Protein AF-A0A7C6MGQ0-F1 (afdb_monomer_lite)

Structure (mmCIF, N/CA/C/O backbone):
data_AF-A0A7C6MGQ0-F1
#
_entry.id   AF-A0A7C6MGQ0-F1
#
loop_
_atom_site.group_PDB
_atom_site.id
_atom_site.type_symbol
_atom_site.label_atom_id
_atom_site.label_alt_id
_atom_site.label_comp_id
_atom_site.label_asym_id
_atom_site.label_entity_id
_atom_site.label_seq_id
_atom_site.pdbx_PDB_ins_code
_atom_site.Cartn_x
_atom_site.Cartn_y
_atom_site.Cartn_z
_atom_site.occupancy
_atom_site.B_iso_or_equiv
_atom_site.auth_seq_id
_atom_site.auth_comp_id
_atom_site.auth_asym_id
_atom_site.auth_atom_id
_atom_site.pdbx_PDB_model_num
ATOM 1 N N . MET A 1 1 ? 26.001 10.199 23.645 1.00 48.09 1 MET A N 1
ATOM 2 C CA . MET A 1 1 ? 26.582 9.298 24.658 1.00 48.09 1 MET A CA 1
ATOM 3 C C . MET A 1 1 ? 25.803 7.997 24.579 1.00 48.09 1 MET A C 1
ATOM 5 O O . MET A 1 1 ? 24.680 7.934 25.057 1.00 48.09 1 MET A O 1
ATOM 9 N N . THR A 1 2 ? 26.296 7.029 23.815 1.00 39.56 2 THR A N 1
ATOM 10 C CA . THR A 1 2 ? 25.602 5.750 23.615 1.00 39.56 2 THR A CA 1
ATOM 11 C C . THR A 1 2 ? 25.725 4.952 24.914 1.00 39.56 2 THR A C 1
ATOM 13 O O . THR A 1 2 ? 26.849 4.857 25.410 1.00 39.56 2 THR A O 1
ATOM 16 N N . PRO A 1 3 ? 24.633 4.429 25.504 1.00 47.97 3 PRO A N 1
ATOM 17 C CA . PRO A 1 3 ? 24.736 3.635 26.719 1.00 47.97 3 PRO A CA 1
ATOM 18 C C . PRO A 1 3 ? 25.575 2.406 26.388 1.00 47.97 3 PRO A C 1
ATOM 20 O O . PRO A 1 3 ? 25.204 1.594 25.537 1.00 47.97 3 PRO A O 1
ATOM 23 N N . GLN A 1 4 ? 26.767 2.338 26.977 1.00 46.94 4 GLN A N 1
ATOM 24 C CA . GLN A 1 4 ? 27.666 1.225 26.756 1.00 46.94 4 GLN A CA 1
ATOM 25 C C . GLN A 1 4 ? 27.034 0.019 27.446 1.00 46.94 4 GLN A C 1
ATOM 27 O O . GLN A 1 4 ? 26.861 0.019 28.662 1.00 46.94 4 GLN A O 1
ATOM 32 N N . ARG A 1 5 ? 26.609 -0.971 26.658 1.00 55.50 5 ARG A N 1
ATOM 33 C CA . ARG A 1 5 ? 26.109 -2.230 27.204 1.00 55.50 5 ARG A CA 1
ATOM 34 C C . ARG A 1 5 ? 27.295 -2.895 27.896 1.00 55.50 5 ARG A C 1
ATOM 36 O O . ARG A 1 5 ? 28.235 -3.302 27.221 1.00 55.50 5 ARG A O 1
ATOM 43 N N . ASP A 1 6 ? 27.262 -2.896 29.219 1.00 57.31 6 ASP A N 1
ATOM 44 C CA . ASP A 1 6 ? 28.208 -3.592 30.080 1.00 57.31 6 ASP A CA 1
ATOM 45 C C . ASP A 1 6 ? 28.227 -5.082 29.687 1.00 57.31 6 ASP A C 1
ATOM 47 O O . ASP A 1 6 ? 27.192 -5.747 29.711 1.00 57.31 6 ASP A O 1
ATOM 51 N N . GLN A 1 7 ? 29.379 -5.553 29.199 1.00 57.19 7 GLN A N 1
ATOM 52 C CA . GLN A 1 7 ? 29.611 -6.905 28.668 1.00 57.19 7 GLN A CA 1
ATOM 53 C C . GLN A 1 7 ? 30.505 -7.726 29.611 1.00 57.19 7 GLN A C 1
ATOM 55 O O . GLN A 1 7 ? 31.311 -8.536 29.150 1.00 57.19 7 GLN A O 1
ATOM 60 N N . SER A 1 8 ? 30.404 -7.511 30.925 1.00 60.75 8 SER A N 1
ATOM 61 C CA . SER A 1 8 ? 31.086 -8.376 31.888 1.00 60.75 8 SER A CA 1
ATOM 62 C C . SER A 1 8 ? 30.600 -9.837 31.759 1.00 60.75 8 SER A C 1
ATOM 64 O O . SER A 1 8 ? 29.390 -10.080 31.782 1.00 60.75 8 SER A O 1
ATOM 66 N N . PRO A 1 9 ? 31.516 -10.810 31.572 1.00 54.44 9 PRO A N 1
ATOM 67 C CA . PRO A 1 9 ? 31.206 -12.195 31.193 1.00 54.44 9 PRO A CA 1
ATOM 68 C C . PRO A 1 9 ? 30.673 -13.071 32.340 1.00 54.44 9 PRO A C 1
ATOM 70 O O . PRO A 1 9 ? 30.384 -14.246 32.126 1.00 54.44 9 PRO A O 1
ATOM 73 N N . ASP A 1 10 ? 30.546 -12.513 33.539 1.00 57.03 10 ASP A N 1
ATOM 74 C CA . ASP A 1 10 ? 30.204 -13.183 34.793 1.00 57.03 10 ASP A CA 1
ATOM 75 C C . ASP A 1 10 ? 28.910 -12.659 35.439 1.00 57.03 10 ASP A C 1
ATOM 77 O O . ASP A 1 10 ? 28.573 -13.072 36.544 1.00 57.03 10 ASP A O 1
ATOM 81 N N . LYS A 1 11 ? 28.133 -11.810 34.750 1.00 52.12 11 LYS A N 1
ATOM 82 C CA . LYS A 1 11 ? 26.766 -11.481 35.185 1.00 52.12 11 LYS A CA 1
ATOM 83 C C . LYS A 1 11 ? 25.828 -12.657 34.922 1.00 52.12 11 LYS A C 1
ATOM 85 O O . LYS A 1 11 ? 25.104 -12.705 33.928 1.00 52.12 11 LYS A O 1
ATOM 90 N N . THR A 1 12 ? 25.854 -13.623 35.827 1.00 54.53 12 THR A N 1
ATOM 91 C CA . THR A 1 12 ? 24.768 -14.576 36.016 1.00 54.53 12 THR A CA 1
ATOM 92 C C . THR A 1 12 ? 23.573 -13.789 36.538 1.00 54.53 12 THR A C 1
ATOM 94 O O . THR A 1 12 ? 23.606 -13.297 37.661 1.00 54.53 12 THR A O 1
ATOM 97 N N . TRP A 1 13 ? 22.512 -13.676 35.738 1.00 53.94 13 TRP A N 1
ATOM 98 C CA . TRP A 1 13 ? 21.199 -13.091 36.079 1.00 53.94 13 TRP A CA 1
ATOM 99 C C . TRP A 1 13 ? 20.510 -13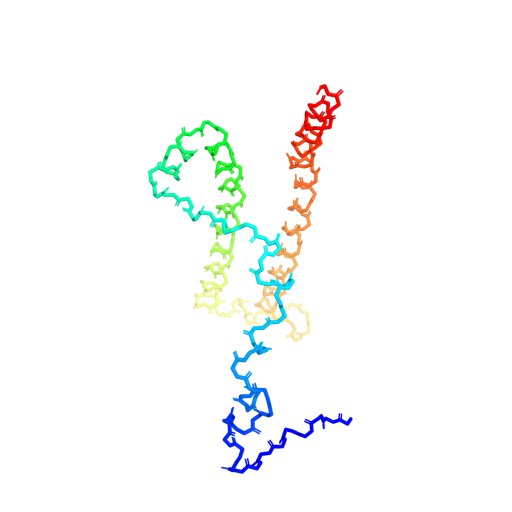.721 37.313 1.00 53.94 13 TRP A C 1
ATOM 101 O O . TRP A 1 13 ? 19.340 -13.476 37.574 1.00 53.94 13 TRP A O 1
ATOM 111 N N . GLU A 1 14 ? 21.229 -14.578 38.032 1.00 56.09 14 GLU A N 1
ATOM 112 C CA . GLU A 1 14 ? 20.862 -15.249 39.272 1.00 56.09 14 GLU A CA 1
ATOM 113 C C . GLU A 1 14 ? 21.185 -14.388 40.507 1.00 56.09 14 GLU A C 1
ATOM 115 O O . GLU A 1 14 ? 20.536 -14.555 41.531 1.00 56.09 14 GLU A O 1
ATOM 120 N N . ASP A 1 15 ? 22.136 -13.446 40.406 1.00 57.19 15 ASP A N 1
ATOM 121 C CA . ASP A 1 15 ? 22.549 -12.549 41.505 1.00 57.19 15 ASP A CA 1
ATOM 122 C C . ASP A 1 15 ? 21.965 -11.133 41.345 1.00 57.19 15 ASP A C 1
ATOM 124 O O . ASP A 1 15 ? 22.582 -10.115 41.663 1.00 57.19 15 ASP A O 1
ATOM 128 N N . GLU A 1 16 ? 20.759 -11.033 40.786 1.00 57.69 16 GLU A N 1
ATOM 129 C CA . GLU A 1 16 ? 19.946 -9.843 41.002 1.00 57.69 16 GLU A CA 1
ATOM 130 C C . GLU A 1 16 ? 19.326 -9.998 42.389 1.00 57.69 16 GLU A C 1
ATOM 132 O O . GLU A 1 16 ? 18.659 -10.986 42.681 1.00 57.69 16 GLU A O 1
ATOM 137 N N . THR A 1 17 ? 19.553 -9.023 43.267 1.00 59.06 17 THR A N 1
ATOM 138 C CA . THR A 1 17 ? 19.068 -8.969 44.661 1.00 59.06 17 THR A CA 1
ATOM 139 C C . THR A 1 17 ? 17.571 -9.271 44.833 1.00 59.06 17 THR A C 1
ATOM 141 O O . THR A 1 17 ? 17.122 -9.526 45.946 1.00 59.06 17 THR A O 1
ATOM 144 N N . GLU A 1 18 ? 16.810 -9.252 43.738 1.00 54.31 18 GLU A N 1
ATOM 145 C CA . GLU A 1 18 ? 15.417 -9.686 43.620 1.00 54.31 18 GLU A CA 1
ATOM 146 C C . GLU A 1 18 ? 15.213 -11.188 43.909 1.00 54.31 18 GLU A C 1
ATOM 148 O O . GLU A 1 18 ? 14.171 -11.563 44.438 1.00 54.31 18 GLU A O 1
ATOM 153 N N . PHE A 1 19 ? 16.202 -12.048 43.634 1.00 56.72 19 PHE A N 1
ATOM 154 C CA . PHE A 1 19 ? 16.118 -13.503 43.842 1.00 56.72 19 PHE A CA 1
ATOM 155 C C . PHE A 1 19 ? 16.431 -13.936 45.286 1.00 56.72 19 PHE A C 1
ATOM 157 O O . PHE A 1 19 ? 16.057 -15.028 45.708 1.00 56.72 19 PHE A O 1
ATOM 164 N N . HIS A 1 20 ? 17.111 -13.077 46.054 1.00 57.72 20 HIS A N 1
ATOM 165 C CA . HIS A 1 20 ? 17.507 -13.316 47.451 1.00 57.72 20 HIS A CA 1
ATOM 166 C C . HIS A 1 20 ? 16.576 -12.670 48.479 1.00 57.72 20 HIS A C 1
ATOM 168 O O . HIS A 1 20 ? 16.896 -12.607 49.667 1.00 57.72 20 HIS A O 1
ATOM 174 N N . LEU A 1 21 ? 15.420 -12.204 48.027 1.00 64.12 21 LEU A N 1
ATOM 175 C CA . LEU A 1 21 ? 14.325 -11.794 48.881 1.00 64.12 21 LEU A CA 1
ATOM 176 C C . LEU A 1 21 ? 13.831 -13.023 49.673 1.00 64.12 21 LEU A C 1
ATOM 178 O O . LEU A 1 21 ? 13.492 -14.033 49.053 1.00 64.12 21 LEU A O 1
ATOM 182 N N . PRO A 1 22 ? 13.839 -13.010 51.026 1.00 63.22 22 PRO A N 1
ATOM 183 C CA . PRO A 1 22 ? 13.132 -14.005 51.824 1.00 63.22 22 PRO A CA 1
ATOM 184 C C . PRO A 1 22 ? 11.763 -14.377 51.226 1.00 63.22 22 PRO A C 1
ATOM 186 O O . PRO A 1 22 ? 11.045 -13.526 50.705 1.00 63.22 22 PRO A O 1
ATOM 189 N N . GLU A 1 23 ? 11.398 -15.661 51.283 1.00 61.47 23 GLU A N 1
ATOM 190 C CA . GLU A 1 23 ? 10.220 -16.201 50.574 1.00 61.47 23 GLU A CA 1
ATOM 191 C C . GLU A 1 23 ? 8.876 -15.540 50.956 1.00 61.47 23 GLU A C 1
ATOM 193 O O . GLU A 1 23 ? 7.853 -15.792 50.322 1.00 61.47 23 GLU A O 1
ATOM 198 N N . ASP A 1 24 ? 8.857 -14.684 51.979 1.00 64.06 24 ASP A N 1
ATOM 199 C CA . ASP A 1 24 ? 7.679 -13.986 52.481 1.00 64.06 24 ASP A CA 1
ATOM 200 C C . ASP A 1 24 ? 7.346 -12.659 51.768 1.00 64.06 24 ASP A C 1
ATOM 202 O O . ASP A 1 24 ? 6.332 -12.048 52.108 1.00 64.06 24 ASP A O 1
ATOM 206 N N . HIS A 1 25 ? 8.129 -12.201 50.780 1.00 60.72 25 HIS A N 1
ATOM 207 C CA . HIS A 1 25 ? 7.889 -10.896 50.132 1.00 60.72 25 HIS A CA 1
ATOM 208 C C . HIS A 1 25 ? 7.959 -10.851 48.599 1.00 60.72 25 HIS A C 1
ATOM 210 O O . HIS A 1 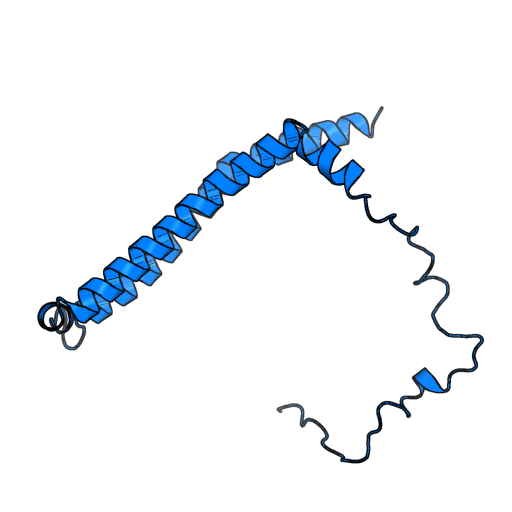25 ? 8.137 -9.774 48.022 1.00 60.72 25 HIS A O 1
ATOM 216 N N . TRP A 1 26 ? 7.714 -11.972 47.916 1.00 55.47 26 TRP A N 1
ATOM 217 C CA . TRP A 1 26 ? 7.522 -11.980 46.460 1.00 55.47 26 TRP A CA 1
ATOM 218 C C . TRP A 1 26 ? 6.080 -12.336 46.043 1.00 55.47 26 TRP A C 1
ATOM 220 O O . TRP A 1 26 ? 5.624 -13.426 46.397 1.00 55.47 26 TRP A O 1
ATOM 230 N N . PRO A 1 27 ? 5.372 -11.537 45.206 1.00 63.53 27 PRO A N 1
ATOM 231 C CA . PRO A 1 27 ? 5.480 -10.100 44.894 1.00 63.53 27 PRO A CA 1
ATOM 232 C C . PRO A 1 27 ? 4.525 -9.264 45.777 1.00 63.53 27 PRO A C 1
ATOM 234 O O . PRO A 1 27 ? 3.733 -9.818 46.536 1.00 63.53 27 PRO A O 1
ATOM 237 N N . LEU A 1 28 ? 4.547 -7.926 45.645 1.00 61.22 28 LEU A N 1
ATOM 238 C CA . LEU A 1 28 ? 3.586 -7.007 46.284 1.00 61.22 28 LEU A CA 1
ATOM 239 C C . LEU A 1 28 ? 2.144 -7.565 46.198 1.00 61.22 28 LEU A C 1
ATOM 241 O O . LEU A 1 28 ? 1.603 -7.648 45.088 1.00 61.22 28 LEU A O 1
ATOM 245 N N . PRO A 1 29 ? 1.492 -7.917 47.326 1.00 58.59 29 PRO A N 1
ATOM 246 C CA . PRO A 1 29 ? 0.185 -8.581 47.314 1.00 58.59 29 PRO A CA 1
ATOM 247 C C . PRO A 1 29 ? -0.920 -7.750 46.638 1.00 58.59 29 PRO A C 1
ATOM 249 O O . PRO A 1 29 ? -1.927 -8.305 46.200 1.00 58.59 29 PRO A O 1
ATOM 252 N N . GLU A 1 30 ? -0.719 -6.438 46.474 1.00 57.38 30 GLU A N 1
ATOM 253 C CA . GLU A 1 30 ? -1.641 -5.545 45.761 1.00 57.38 30 GLU A CA 1
ATOM 254 C C . GLU A 1 30 ? -1.536 -5.596 44.225 1.00 57.38 30 GLU A C 1
ATOM 256 O O . GLU A 1 30 ? -2.473 -5.178 43.552 1.00 57.38 30 GLU A O 1
ATOM 261 N N . LEU A 1 31 ? -0.466 -6.115 43.613 1.00 56.72 31 LEU A N 1
ATOM 262 C CA . LEU A 1 31 ? -0.355 -6.133 42.139 1.00 56.72 31 LEU A CA 1
ATOM 263 C C . LEU A 1 31 ? -0.796 -7.460 41.506 1.00 56.72 31 LEU A C 1
ATOM 265 O O . LEU A 1 31 ? -1.161 -7.486 40.335 1.00 56.72 31 LEU A O 1
ATOM 269 N N . VAL A 1 32 ? -0.810 -8.554 42.273 1.00 56.12 32 VAL A N 1
ATOM 270 C CA . VAL A 1 32 ? -1.120 -9.908 41.768 1.00 56.12 32 VAL A CA 1
ATOM 271 C C . VAL A 1 32 ? -2.594 -10.287 41.964 1.00 56.12 32 VAL A C 1
ATOM 273 O O . VAL A 1 32 ? -3.111 -11.162 41.271 1.00 56.12 32 VAL A O 1
ATOM 276 N N . HIS A 1 33 ? -3.299 -9.625 42.889 1.00 58.31 33 HIS A N 1
ATOM 277 C CA . HIS A 1 33 ? -4.650 -10.028 43.308 1.00 58.31 33 HIS A CA 1
ATOM 278 C C . HIS A 1 33 ? -5.731 -8.956 43.149 1.00 58.31 33 HIS A C 1
ATOM 280 O O . HIS A 1 33 ? -6.899 -9.225 43.434 1.00 58.31 33 HIS A O 1
ATOM 286 N N . THR A 1 34 ? -5.384 -7.763 42.664 1.00 58.88 34 THR A N 1
ATOM 287 C CA . THR A 1 34 ? -6.373 -6.690 42.459 1.00 58.88 34 THR A CA 1
ATOM 288 C C . THR A 1 34 ? -7.245 -6.936 41.228 1.00 58.88 34 THR A C 1
ATOM 290 O O . THR A 1 34 ? -8.371 -6.443 41.147 1.00 58.88 34 THR A O 1
ATOM 293 N N . GLU A 1 35 ? -6.789 -7.778 40.302 1.00 60.41 35 GLU A N 1
ATOM 294 C CA . GLU A 1 35 ? -7.541 -8.136 39.108 1.00 60.41 35 GLU A CA 1
ATOM 295 C C . GLU A 1 35 ? -7.992 -9.596 39.201 1.00 60.41 35 GLU A C 1
ATOM 297 O O . GLU A 1 35 ? -7.187 -10.524 39.281 1.00 60.41 35 GLU A O 1
ATOM 302 N N . LYS A 1 36 ? -9.314 -9.809 39.247 1.00 66.38 36 LYS A N 1
ATOM 303 C CA . LYS A 1 36 ? -9.906 -11.153 39.256 1.00 66.38 36 LYS A CA 1
ATOM 304 C C . LYS A 1 36 ? -9.311 -11.969 38.099 1.00 66.38 36 LYS A C 1
ATOM 306 O O . LYS A 1 36 ? -9.261 -11.431 36.988 1.00 66.38 36 LYS A O 1
ATOM 311 N N . PRO A 1 37 ? -8.934 -13.248 38.298 1.00 60.41 37 PRO A N 1
ATOM 312 C CA . PRO A 1 37 ? -8.493 -14.109 37.208 1.00 60.41 37 PRO A CA 1
ATOM 313 C C . PRO A 1 37 ? -9.544 -14.082 36.100 1.00 60.41 37 PRO A C 1
ATOM 315 O O . PRO A 1 37 ? -10.672 -14.544 36.288 1.00 60.41 37 PRO A O 1
ATOM 318 N N . HIS A 1 38 ? -9.213 -13.472 34.964 1.00 61.41 38 HIS A N 1
ATOM 319 C CA . HIS A 1 38 ? -10.104 -13.475 33.818 1.00 61.41 38 HIS A CA 1
ATOM 320 C C . HIS A 1 38 ? -10.105 -14.905 33.289 1.00 61.41 38 HIS A C 1
ATOM 322 O O . HIS A 1 38 ? -9.099 -15.377 32.761 1.00 61.41 38 HIS A O 1
ATOM 328 N N . ALA A 1 39 ? -11.210 -15.625 33.488 1.00 69.88 39 ALA A N 1
ATOM 329 C CA . ALA A 1 39 ? -11.369 -16.954 32.922 1.00 69.88 39 ALA A CA 1
ATOM 330 C C . ALA A 1 39 ? -11.203 -16.840 31.402 1.00 69.88 39 ALA A C 1
ATOM 332 O O . ALA A 1 39 ? -11.993 -16.161 30.740 1.00 69.88 39 ALA A O 1
ATOM 333 N N . ALA A 1 40 ? -10.154 -17.465 30.860 1.00 66.88 40 ALA A N 1
ATOM 334 C CA . ALA A 1 40 ? -9.965 -17.541 29.421 1.00 66.88 40 ALA A CA 1
ATOM 335 C C . ALA A 1 40 ? -11.251 -18.137 28.817 1.00 66.88 40 ALA A C 1
ATOM 337 O O . ALA A 1 40 ? -11.697 -19.190 29.288 1.00 66.88 40 ALA A O 1
ATOM 338 N N . PRO A 1 41 ? -11.891 -17.474 27.837 1.00 69.25 41 PRO A N 1
ATOM 339 C CA . PRO A 1 41 ? -13.157 -17.957 27.311 1.00 69.25 41 PRO A CA 1
ATOM 340 C C . PRO A 1 41 ? -12.966 -19.367 26.749 1.00 69.25 41 PRO A C 1
ATOM 342 O O . PRO A 1 41 ? -12.022 -19.617 25.997 1.00 69.25 41 PRO A O 1
ATOM 345 N N . SER A 1 42 ? -13.849 -20.301 27.104 1.00 77.81 42 SER A N 1
ATOM 346 C CA . SER A 1 42 ? -13.799 -21.656 26.552 1.00 77.81 42 SER A CA 1
ATOM 347 C C . SER A 1 42 ? -14.011 -21.613 25.033 1.00 77.81 42 SER A C 1
ATOM 349 O O . SER A 1 42 ? -14.755 -20.768 24.528 1.00 77.81 42 SER A O 1
ATOM 351 N N . ASN A 1 43 ? -13.407 -22.539 24.283 1.00 75.25 43 ASN A N 1
ATOM 352 C CA . ASN A 1 43 ? -13.595 -22.613 22.825 1.00 75.25 43 ASN A CA 1
ATOM 353 C C . ASN A 1 43 ? -15.081 -22.661 22.424 1.00 75.25 43 ASN A C 1
ATOM 355 O O . ASN A 1 43 ? -15.475 -22.079 21.416 1.00 75.25 43 ASN A O 1
ATOM 359 N N . GLU A 1 44 ? -15.923 -23.295 23.238 1.00 75.94 44 GLU A N 1
ATOM 360 C CA . GLU A 1 44 ? -17.371 -23.378 23.030 1.00 75.94 44 GLU A CA 1
ATOM 361 C C . GLU A 1 44 ? -18.049 -22.005 23.125 1.00 75.94 44 GLU A C 1
ATOM 363 O O . GLU A 1 44 ? -18.860 -21.653 22.265 1.00 75.94 44 GLU A O 1
ATOM 368 N N . SER A 1 45 ? -17.658 -21.191 24.111 1.00 73.50 45 SER A N 1
ATOM 369 C CA . SER A 1 45 ? -18.130 -19.809 24.245 1.00 73.50 45 SER A CA 1
ATOM 370 C C . SER A 1 45 ? -17.657 -18.922 23.084 1.00 73.50 45 SER A C 1
ATOM 372 O O . SER A 1 45 ? -18.445 -18.140 22.551 1.00 73.50 45 SER A O 1
ATOM 374 N N . PHE A 1 46 ? -16.429 -19.120 22.589 1.00 71.88 46 PHE A N 1
ATOM 375 C CA . PHE A 1 46 ? -15.924 -18.454 21.382 1.00 71.88 46 PHE A CA 1
ATOM 376 C C . PHE A 1 46 ? -16.730 -18.822 20.131 1.00 71.88 46 PHE A C 1
ATOM 378 O O . PHE A 1 46 ? -17.097 -17.946 19.345 1.00 71.88 46 PHE A O 1
ATOM 385 N N . VAL A 1 47 ? -17.040 -20.107 19.941 1.00 75.62 47 VAL A N 1
ATOM 386 C CA . VAL A 1 47 ? -17.838 -20.579 18.801 1.00 75.62 47 VAL A CA 1
ATOM 387 C C . VAL A 1 47 ? -19.265 -20.037 18.878 1.00 75.62 47 VAL A C 1
ATOM 389 O O . VAL A 1 47 ? -19.791 -19.599 17.852 1.00 75.62 47 VAL A O 1
ATOM 392 N N . ALA A 1 48 ? -19.875 -20.007 20.065 1.00 74.75 48 ALA A N 1
ATOM 393 C CA . ALA A 1 48 ? -21.205 -19.439 20.272 1.00 74.75 48 ALA A CA 1
ATOM 394 C C . ALA A 1 48 ? -21.250 -17.949 19.892 1.00 74.75 48 ALA A C 1
ATOM 396 O O . ALA A 1 48 ? -22.101 -17.550 19.099 1.00 74.75 48 ALA A O 1
ATOM 397 N N . VAL A 1 49 ? -20.279 -17.156 20.356 1.00 70.00 49 VAL A N 1
ATOM 398 C CA . VAL A 1 49 ? -20.169 -15.724 20.026 1.00 70.00 49 VAL A CA 1
ATOM 399 C C . VAL A 1 49 ? -19.844 -15.503 18.544 1.00 70.00 49 VAL A C 1
ATOM 401 O O . VAL A 1 49 ? -20.372 -14.580 17.928 1.00 70.00 49 VAL A O 1
ATOM 404 N N . SER A 1 50 ? -19.040 -16.374 17.924 1.00 65.38 50 SER A N 1
ATOM 405 C CA . SER A 1 50 ? -18.682 -16.259 16.502 1.00 65.38 50 SER A CA 1
ATOM 406 C C . SER A 1 50 ? -19.863 -16.442 15.540 1.00 65.38 50 SER A C 1
ATOM 408 O O . SER A 1 50 ? -19.815 -15.960 14.405 1.00 65.38 50 SER A O 1
ATOM 410 N N . LYS A 1 51 ? -20.917 -17.141 15.988 1.00 71.12 51 LYS A N 1
ATOM 411 C CA . LYS A 1 51 ? -22.153 -17.381 15.230 1.00 71.12 51 LYS A CA 1
ATOM 412 C C . LYS A 1 51 ? -23.161 -16.239 15.360 1.00 71.12 51 LYS A C 1
ATOM 414 O O . LYS A 1 51 ? -24.091 -16.178 14.560 1.00 71.12 51 LYS A O 1
ATOM 419 N N . THR A 1 52 ? -22.980 -15.338 16.323 1.00 79.75 52 THR A N 1
ATOM 420 C CA . THR A 1 52 ? -23.854 -14.181 16.523 1.00 79.75 52 THR A CA 1
ATOM 421 C C . THR A 1 52 ? -23.742 -13.212 15.343 1.00 79.75 52 THR A C 1
ATOM 423 O O . THR A 1 52 ? -22.649 -12.953 14.828 1.00 79.75 52 THR A O 1
ATOM 426 N N . GLU A 1 53 ? -24.872 -12.638 14.918 1.00 71.00 53 GLU A N 1
ATOM 427 C CA . GLU A 1 53 ? -24.927 -11.690 13.794 1.00 71.00 53 GLU A CA 1
ATOM 428 C C . GLU A 1 53 ? -24.008 -10.476 13.996 1.00 71.00 53 GLU A C 1
ATOM 430 O O . GLU A 1 53 ? -23.408 -9.979 13.043 1.00 71.00 53 GLU A O 1
ATOM 435 N N . GLU A 1 54 ? -23.822 -10.048 15.244 1.00 69.19 54 GLU A N 1
ATOM 436 C CA . GLU A 1 54 ? -22.929 -8.954 15.627 1.00 69.19 54 GLU A CA 1
ATOM 437 C C . GLU A 1 54 ? -21.457 -9.249 15.280 1.00 69.19 54 GLU A C 1
ATOM 439 O O . GLU A 1 54 ? -20.774 -8.417 14.675 1.00 69.19 54 GLU A O 1
ATOM 444 N N . TYR A 1 55 ? -20.985 -10.473 15.546 1.00 68.44 55 TYR A N 1
ATOM 445 C CA . TYR A 1 55 ? -19.619 -10.894 15.222 1.00 68.44 55 TYR A CA 1
ATOM 446 C C 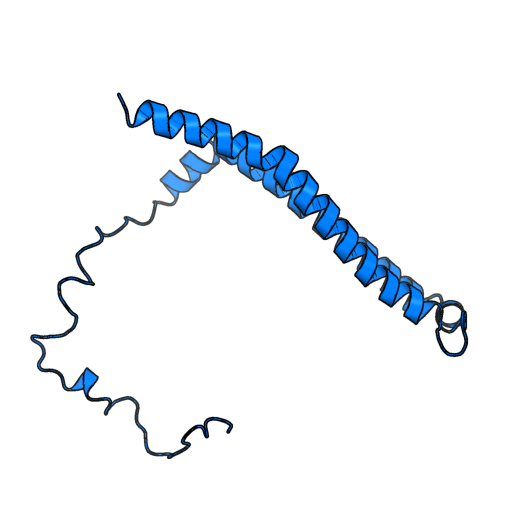. TYR A 1 55 ? -19.414 -11.059 13.711 1.00 68.44 55 TYR A C 1
ATOM 448 O O . TYR A 1 55 ? -18.378 -10.682 13.156 1.00 68.44 55 TYR A O 1
ATOM 456 N N . GLN A 1 56 ? -20.427 -11.567 13.008 1.00 73.38 56 GLN A N 1
ATOM 457 C CA . GLN A 1 56 ? -20.418 -11.674 11.548 1.00 73.38 56 GLN A CA 1
ATOM 458 C C . GLN A 1 56 ? -20.366 -10.295 10.877 1.00 73.38 56 GLN A C 1
ATOM 460 O O . GLN A 1 56 ? -19.639 -10.116 9.893 1.00 73.38 56 GLN A O 1
ATOM 465 N N . ASN A 1 57 ? -21.074 -9.305 11.424 1.00 73.19 57 ASN A N 1
ATOM 466 C CA . ASN A 1 57 ? -21.080 -7.936 10.915 1.00 73.19 57 ASN A CA 1
ATOM 467 C C . ASN A 1 57 ? -19.723 -7.246 11.136 1.00 73.19 57 ASN A C 1
ATOM 469 O O . ASN A 1 57 ? -19.180 -6.616 10.221 1.00 73.19 57 ASN A O 1
ATOM 473 N N . LEU A 1 58 ? -19.101 -7.472 12.298 1.00 71.69 58 LEU A N 1
ATOM 474 C CA . LEU A 1 58 ? -17.744 -7.007 12.587 1.00 71.69 58 LEU A CA 1
ATOM 475 C C . LEU A 1 58 ? -16.716 -7.638 11.634 1.00 71.69 58 LEU A C 1
ATOM 477 O O . LEU A 1 58 ? -15.931 -6.940 10.989 1.00 71.69 58 LEU A O 1
ATOM 481 N N . ARG A 1 59 ? -16.777 -8.962 11.453 1.00 74.69 59 ARG A N 1
ATOM 482 C CA . ARG A 1 59 ? -15.874 -9.709 10.564 1.00 74.69 59 ARG A CA 1
ATOM 483 C C . ARG A 1 59 ? -16.081 -9.372 9.087 1.00 74.69 59 ARG A C 1
ATOM 485 O O . ARG A 1 59 ? -15.138 -9.431 8.299 1.00 74.69 59 ARG A O 1
ATOM 492 N N . SER A 1 60 ? -17.305 -9.049 8.678 1.00 73.62 60 SER A N 1
ATOM 493 C CA . SER A 1 60 ? -17.637 -8.563 7.331 1.00 73.62 60 SER A CA 1
ATOM 494 C C . SER A 1 60 ? -17.045 -7.177 7.084 1.00 73.62 60 SER A C 1
ATOM 496 O O . SER A 1 60 ? -16.385 -6.970 6.068 1.00 73.62 60 SER A O 1
ATOM 498 N N . THR A 1 61 ? -17.201 -6.260 8.039 1.00 73.94 61 THR A N 1
ATOM 499 C CA . THR A 1 61 ? -16.649 -4.898 7.968 1.00 73.94 61 THR A CA 1
ATOM 500 C C . THR A 1 61 ? -15.125 -4.925 7.894 1.00 73.94 61 THR A C 1
ATOM 502 O O . THR A 1 61 ? -14.540 -4.301 7.011 1.00 73.94 61 THR A O 1
ATOM 505 N N . PHE A 1 62 ? -14.485 -5.741 8.736 1.00 75.12 62 PHE A N 1
ATOM 506 C CA . PHE A 1 62 ? -13.040 -5.945 8.699 1.00 75.12 62 PHE A CA 1
ATOM 507 C C . PHE A 1 62 ? -12.565 -6.552 7.370 1.00 75.12 62 PHE A C 1
ATOM 509 O O . PHE A 1 62 ? -11.614 -6.059 6.773 1.00 75.12 62 PHE A O 1
ATOM 516 N N . ARG A 1 63 ? -13.233 -7.592 6.846 1.00 78.75 63 ARG A N 1
ATOM 517 C CA . ARG A 1 63 ? -12.830 -8.226 5.573 1.00 78.75 63 ARG A CA 1
ATOM 518 C C . ARG A 1 63 ? -13.042 -7.330 4.360 1.00 78.75 63 ARG A C 1
ATOM 520 O O . ARG A 1 63 ? -12.187 -7.315 3.482 1.00 78.75 63 ARG A O 1
ATOM 527 N N . LYS A 1 64 ? -14.135 -6.564 4.315 1.00 75.31 64 LYS A N 1
ATOM 528 C CA . LYS A 1 64 ? -14.369 -5.552 3.270 1.00 75.31 64 LYS A CA 1
ATOM 529 C C . LYS A 1 64 ? -13.285 -4.473 3.255 1.00 75.31 64 LYS A C 1
ATOM 531 O O . LYS A 1 64 ? -13.132 -3.805 2.242 1.00 75.31 64 LYS A O 1
ATOM 536 N N . PHE A 1 65 ? -12.534 -4.333 4.344 1.00 72.62 65 PHE A N 1
ATOM 537 C CA . PHE A 1 65 ? -11.397 -3.433 4.448 1.00 72.62 65 PHE A CA 1
ATOM 538 C C . PHE A 1 65 ? -10.056 -4.118 4.136 1.00 72.62 65 PHE A C 1
ATOM 540 O O . PHE A 1 65 ? -9.315 -3.666 3.265 1.00 72.62 65 PHE A O 1
ATOM 547 N N . ALA A 1 66 ? -9.755 -5.233 4.803 1.00 78.75 66 ALA A N 1
ATOM 548 C CA . ALA A 1 66 ? -8.478 -5.926 4.667 1.00 78.75 66 ALA A CA 1
ATOM 549 C C . ALA A 1 66 ? -8.287 -6.544 3.273 1.00 78.75 66 ALA A C 1
ATOM 551 O O . ALA A 1 66 ? -7.202 -6.458 2.704 1.00 78.75 66 ALA A O 1
ATOM 552 N N . PHE A 1 67 ? -9.343 -7.126 2.693 1.00 82.44 67 PHE A N 1
ATOM 553 C CA . PHE A 1 67 ? -9.234 -7.852 1.429 1.00 82.44 67 PHE A CA 1
ATOM 554 C C . PHE A 1 67 ? -8.855 -6.945 0.243 1.00 82.44 67 PHE A C 1
ATOM 556 O O . PHE A 1 67 ? -7.891 -7.275 -0.448 1.00 82.44 67 PHE A O 1
ATOM 563 N N . PRO A 1 68 ? -9.501 -5.780 0.016 1.00 81.75 68 PRO A N 1
ATOM 564 C CA . PRO A 1 68 ? -9.066 -4.858 -1.035 1.00 81.75 68 PRO A CA 1
ATOM 565 C C . PRO A 1 68 ? -7.631 -4.361 -0.859 1.00 81.75 68 PRO A C 1
ATOM 567 O O . PRO A 1 68 ? -6.919 -4.242 -1.850 1.00 81.75 68 PRO A O 1
ATOM 570 N N . MET A 1 69 ? -7.180 -4.112 0.376 1.00 81.06 69 MET A N 1
ATOM 571 C CA . MET A 1 69 ? -5.797 -3.693 0.634 1.00 81.06 69 MET A CA 1
ATOM 572 C C . MET A 1 69 ? -4.790 -4.780 0.271 1.00 81.06 69 MET A C 1
ATOM 574 O O . MET A 1 69 ? -3.787 -4.491 -0.378 1.00 81.06 69 MET A O 1
ATOM 578 N N . THR A 1 70 ? -5.065 -6.033 0.638 1.00 85.75 70 THR A N 1
ATOM 579 C CA . THR A 1 70 ? -4.214 -7.159 0.246 1.00 85.75 70 THR A CA 1
ATOM 580 C C . THR A 1 70 ? -4.167 -7.305 -1.272 1.00 85.75 70 THR A C 1
ATOM 582 O O . THR A 1 70 ? -3.082 -7.427 -1.836 1.00 85.75 70 THR A O 1
ATOM 585 N N . VAL A 1 71 ? -5.318 -7.233 -1.950 1.00 88.69 71 VAL A N 1
ATOM 586 C CA . VAL A 1 71 ? -5.385 -7.310 -3.419 1.00 88.69 71 VAL A CA 1
ATOM 587 C C . VAL A 1 71 ? -4.624 -6.151 -4.064 1.00 88.69 71 VAL A C 1
ATOM 589 O O . VAL A 1 71 ? -3.840 -6.384 -4.976 1.00 88.69 71 VAL A O 1
ATOM 592 N N . ALA A 1 72 ? -4.790 -4.921 -3.580 1.00 85.25 72 ALA A N 1
ATOM 593 C CA . ALA A 1 72 ? -4.072 -3.758 -4.094 1.00 85.25 72 ALA A CA 1
ATOM 594 C C . ALA A 1 72 ? -2.552 -3.896 -3.915 1.00 85.25 72 ALA A C 1
ATOM 596 O O . ALA A 1 72 ? -1.797 -3.631 -4.852 1.00 85.25 72 ALA A O 1
ATOM 597 N N . GLY A 1 73 ? -2.103 -4.366 -2.747 1.00 86.31 73 GLY A N 1
ATOM 598 C CA . GLY A 1 73 ? -0.693 -4.654 -2.483 1.00 86.31 73 GLY A CA 1
ATOM 599 C C . GLY A 1 73 ? -0.133 -5.710 -3.436 1.00 86.31 73 GLY A C 1
ATOM 600 O O . GLY A 1 73 ? 0.913 -5.494 -4.044 1.00 86.31 73 GLY A O 1
ATOM 601 N N . LEU A 1 74 ? -0.866 -6.810 -3.636 1.00 93.00 74 LEU A N 1
ATOM 602 C CA . LEU A 1 74 ? -0.490 -7.875 -4.568 1.00 93.00 74 LEU A CA 1
ATOM 603 C C . LEU A 1 74 ? -0.421 -7.373 -6.013 1.00 93.00 74 LEU A C 1
ATOM 605 O O . LEU A 1 74 ? 0.575 -7.608 -6.688 1.00 93.00 74 LEU A O 1
ATOM 609 N N . VAL A 1 75 ? -1.445 -6.658 -6.486 1.00 92.50 75 VAL A N 1
ATOM 610 C CA . VAL A 1 75 ? -1.480 -6.102 -7.848 1.00 92.50 75 VAL A CA 1
ATOM 611 C C . VAL A 1 75 ? -0.312 -5.148 -8.066 1.00 92.50 75 VAL A C 1
ATOM 613 O O . VAL A 1 75 ? 0.366 -5.244 -9.086 1.00 92.50 75 VAL A O 1
ATOM 616 N N . SER A 1 76 ? -0.036 -4.268 -7.103 1.00 90.00 76 SER A N 1
ATOM 617 C CA . SER A 1 76 ? 1.095 -3.340 -7.156 1.00 90.00 76 SER A CA 1
ATOM 618 C C . SER A 1 76 ? 2.434 -4.081 -7.235 1.00 90.00 76 SER A C 1
ATOM 620 O O . SER A 1 76 ? 3.251 -3.797 -8.112 1.00 90.00 76 SER A O 1
ATOM 622 N N . TYR A 1 77 ? 2.630 -5.081 -6.373 1.00 91.69 77 TYR A N 1
ATOM 623 C CA . TYR A 1 77 ? 3.828 -5.915 -6.357 1.00 91.69 77 TYR A CA 1
ATOM 624 C C . TYR A 1 77 ? 4.037 -6.637 -7.692 1.00 91.69 77 TYR A C 1
ATOM 626 O O . TYR A 1 77 ? 5.085 -6.481 -8.318 1.00 91.69 77 TYR A O 1
ATOM 634 N N . PHE A 1 78 ? 3.030 -7.373 -8.170 1.00 95.56 78 PHE A N 1
ATOM 635 C CA . PHE A 1 78 ? 3.131 -8.105 -9.431 1.00 95.56 78 PHE A CA 1
ATOM 636 C C . PHE A 1 78 ? 3.320 -7.174 -10.621 1.00 95.56 78 PHE A C 1
ATOM 638 O O . PHE A 1 78 ? 4.129 -7.480 -11.487 1.00 95.56 78 PHE A O 1
ATOM 645 N N . THR A 1 79 ? 2.642 -6.025 -10.653 1.00 93.69 79 THR A N 1
ATOM 646 C CA . THR A 1 79 ? 2.848 -5.018 -11.702 1.00 93.69 79 THR A CA 1
ATOM 647 C C . THR A 1 79 ? 4.317 -4.611 -11.764 1.00 93.69 79 THR A C 1
ATOM 649 O O . THR A 1 79 ? 4.938 -4.716 -12.818 1.00 93.69 79 THR A O 1
ATOM 652 N N . PHE A 1 80 ? 4.911 -4.223 -10.635 1.00 92.75 80 PHE A N 1
ATOM 653 C CA . PHE A 1 80 ? 6.311 -3.804 -10.599 1.00 92.75 80 PHE A CA 1
ATOM 654 C C . PHE A 1 80 ? 7.280 -4.927 -10.982 1.00 92.75 80 PHE A C 1
ATOM 656 O O . PHE A 1 80 ? 8.194 -4.704 -11.777 1.00 92.75 80 PHE A O 1
ATOM 663 N N . VAL A 1 81 ? 7.072 -6.137 -10.456 1.00 94.62 81 VAL A N 1
ATOM 664 C CA . VAL A 1 81 ? 7.912 -7.305 -10.763 1.00 94.62 81 VAL A CA 1
ATOM 665 C C . VAL A 1 81 ? 7.833 -7.661 -12.246 1.00 94.62 81 VAL A C 1
ATOM 667 O O . VAL A 1 81 ? 8.866 -7.841 -12.885 1.00 94.62 81 VAL A O 1
ATOM 670 N N . LEU A 1 82 ? 6.629 -7.714 -12.819 1.00 95.81 82 LEU A N 1
ATOM 671 C CA . LEU A 1 82 ? 6.439 -8.030 -14.234 1.00 95.81 82 LEU A CA 1
ATOM 672 C C . LEU A 1 82 ? 7.081 -6.968 -15.130 1.00 95.81 82 LEU A C 1
ATOM 674 O O . LEU A 1 82 ? 7.808 -7.324 -16.053 1.00 95.81 82 LEU A O 1
ATOM 678 N N . LEU A 1 83 ? 6.892 -5.678 -14.839 1.00 93.50 83 LEU A N 1
ATOM 679 C CA . LEU A 1 83 ? 7.573 -4.620 -15.590 1.00 93.50 83 LEU A CA 1
ATOM 680 C C . LEU A 1 83 ? 9.098 -4.731 -15.469 1.00 93.50 83 LEU A C 1
ATOM 682 O O . LEU A 1 83 ? 9.798 -4.579 -16.465 1.00 93.50 83 LEU A O 1
ATOM 686 N N . SER A 1 84 ? 9.612 -5.039 -14.278 1.00 90.62 84 SER A N 1
ATOM 687 C CA . SER A 1 84 ? 11.057 -5.132 -14.038 1.00 90.62 84 SER A CA 1
ATOM 688 C C . SER A 1 84 ? 11.721 -6.282 -14.791 1.00 90.62 84 SER A C 1
ATOM 690 O O . SER A 1 84 ? 12.891 -6.171 -15.134 1.00 90.62 84 SER A O 1
ATOM 692 N N . ILE A 1 85 ? 11.000 -7.378 -15.046 1.00 94.56 85 ILE A N 1
ATOM 693 C CA . ILE A 1 85 ? 11.556 -8.566 -15.711 1.00 94.56 85 ILE A CA 1
ATOM 694 C C . ILE A 1 85 ? 11.319 -8.522 -17.224 1.00 94.56 85 ILE A C 1
ATOM 696 O O . ILE A 1 85 ? 12.215 -8.860 -17.993 1.00 94.56 85 ILE A O 1
ATOM 700 N N . TYR A 1 86 ? 10.126 -8.115 -17.666 1.00 93.69 86 TYR A N 1
ATOM 701 C CA . TYR A 1 86 ? 9.744 -8.173 -19.081 1.00 93.69 86 TYR A CA 1
ATOM 702 C C . TYR A 1 86 ? 9.995 -6.869 -19.843 1.00 93.69 86 TYR A C 1
ATOM 704 O O . TYR A 1 86 ? 10.120 -6.897 -21.063 1.00 93.69 86 TYR A O 1
ATOM 712 N N . ALA A 1 87 ? 10.063 -5.730 -19.151 1.00 92.44 87 ALA A N 1
ATOM 713 C CA . ALA A 1 87 ? 10.164 -4.405 -19.759 1.00 92.44 87 ALA A CA 1
ATOM 714 C C . ALA A 1 87 ? 11.396 -3.644 -19.239 1.00 92.44 87 ALA A C 1
ATOM 716 O O . ALA A 1 87 ? 11.312 -2.473 -18.868 1.00 92.44 87 ALA A O 1
ATOM 717 N N . VAL A 1 88 ? 12.551 -4.317 -19.212 1.00 89.75 88 VAL A N 1
ATOM 718 C CA . VAL A 1 88 ? 13.815 -3.772 -18.683 1.00 89.75 88 VAL A CA 1
ATOM 719 C C . VAL A 1 88 ? 14.210 -2.476 -19.398 1.00 89.75 88 VAL A C 1
ATOM 721 O O . VAL A 1 88 ? 14.484 -1.475 -18.737 1.00 89.75 88 VAL A O 1
ATOM 724 N N . ASP A 1 89 ? 14.159 -2.455 -20.733 1.00 88.12 89 ASP A N 1
ATOM 725 C CA . ASP A 1 89 ? 14.512 -1.267 -21.524 1.00 88.12 89 ASP A CA 1
ATOM 726 C C . ASP A 1 89 ? 13.571 -0.087 -21.230 1.00 88.12 89 ASP A C 1
ATOM 728 O O . ASP A 1 89 ? 14.003 1.055 -21.054 1.00 88.12 89 ASP A O 1
ATOM 732 N N . PHE A 1 90 ? 12.273 -0.370 -21.075 1.00 88.88 90 PHE A N 1
ATOM 733 C CA . PHE A 1 90 ? 11.280 0.628 -20.680 1.00 88.88 90 PHE A CA 1
ATOM 734 C C . PHE A 1 90 ? 11.560 1.181 -19.278 1.00 88.88 90 PHE A C 1
ATOM 736 O O . PHE A 1 90 ? 11.546 2.394 -19.089 1.00 88.88 90 PHE A O 1
ATOM 743 N N . MET A 1 91 ? 11.885 0.319 -18.310 1.00 89.56 91 MET A N 1
ATOM 744 C CA . MET A 1 91 ? 12.247 0.722 -16.947 1.00 89.56 91 MET A CA 1
ATOM 745 C C . MET A 1 91 ? 13.555 1.534 -16.896 1.00 89.56 91 MET A C 1
ATOM 747 O O . MET A 1 91 ? 13.714 2.352 -15.984 1.00 89.56 91 MET A O 1
ATOM 751 N N . ALA A 1 92 ? 14.465 1.346 -17.862 1.00 89.50 92 ALA A N 1
ATOM 752 C CA . ALA A 1 92 ? 15.754 2.037 -17.955 1.00 89.50 92 ALA A CA 1
ATOM 753 C C . ALA A 1 92 ? 15.667 3.443 -18.589 1.00 89.50 92 ALA A C 1
ATOM 755 O O . ALA A 1 92 ? 16.294 4.364 -18.075 1.00 89.50 92 ALA A O 1
ATOM 756 N N . THR A 1 93 ? 14.839 3.649 -19.621 1.00 91.50 93 THR A N 1
ATOM 757 C CA . THR A 1 93 ? 13.821 4.721 -19.601 1.00 91.50 93 THR A CA 1
ATOM 758 C C . THR A 1 93 ? 14.136 6.084 -18.951 1.00 91.50 93 THR A C 1
ATOM 760 O O . THR A 1 93 ? 13.402 6.386 -18.015 1.00 91.50 93 THR A O 1
ATOM 763 N N . PRO A 1 94 ? 15.130 6.927 -19.302 1.00 90.94 94 PRO A N 1
ATOM 764 C CA . PRO A 1 94 ? 15.288 8.218 -18.615 1.00 90.94 94 PRO A CA 1
ATOM 765 C C . PRO A 1 94 ? 14.118 9.177 -18.920 1.00 90.94 94 PRO A C 1
ATOM 767 O O . PRO A 1 94 ? 13.795 9.418 -20.081 1.00 90.94 94 PRO A O 1
ATOM 770 N N . LEU A 1 95 ? 13.491 9.741 -17.881 1.00 85.31 95 LEU A N 1
ATOM 771 C CA . LEU A 1 95 ? 12.414 10.740 -17.985 1.00 85.31 95 LEU A CA 1
ATOM 772 C C . LEU A 1 95 ? 12.914 12.160 -17.700 1.00 85.31 95 LEU A C 1
ATOM 774 O O . LEU A 1 95 ? 12.666 13.072 -18.484 1.00 85.31 95 LEU A O 1
ATOM 778 N N . PHE A 1 96 ? 13.627 12.352 -16.587 1.00 86.69 96 PHE A N 1
ATOM 779 C CA . PHE A 1 96 ? 14.154 13.656 -16.174 1.00 86.69 96 PHE A CA 1
ATOM 780 C C . PHE A 1 96 ? 15.583 13.508 -15.658 1.00 86.69 96 PHE A C 1
ATOM 782 O O . PHE A 1 96 ? 15.808 13.031 -14.545 1.00 86.69 96 PHE A O 1
ATOM 789 N N . GLY A 1 97 ? 16.562 13.913 -16.471 1.00 84.69 97 GLY A N 1
ATOM 790 C CA . GLY A 1 97 ? 17.975 13.721 -16.145 1.00 84.69 97 GLY A CA 1
ATOM 791 C C . GLY A 1 97 ? 18.294 12.238 -15.934 1.00 84.69 97 GLY A C 1
ATOM 792 O O . GLY A 1 97 ? 18.127 11.436 -16.847 1.00 84.69 97 GLY A O 1
ATOM 793 N N . SER A 1 98 ? 18.732 11.877 -14.725 1.00 85.19 98 SER A N 1
ATOM 794 C CA . SER A 1 98 ? 19.044 10.497 -14.325 1.00 85.19 98 SER A CA 1
ATOM 795 C C . SER A 1 98 ? 17.855 9.708 -13.757 1.00 85.19 98 SER A C 1
ATOM 797 O O . SER A 1 98 ? 18.024 8.544 -13.395 1.00 85.19 98 SER A O 1
ATOM 799 N N . LEU A 1 99 ? 16.660 10.304 -13.661 1.00 90.69 99 LEU A N 1
ATOM 800 C CA . LEU A 1 99 ? 15.477 9.613 -13.153 1.00 90.69 99 LEU A CA 1
ATOM 801 C C . LEU A 1 99 ? 14.871 8.726 -14.243 1.00 90.69 99 LEU A C 1
ATOM 803 O O . LEU A 1 99 ? 14.363 9.237 -15.244 1.00 90.69 99 LEU A O 1
ATOM 807 N N . SER A 1 100 ? 14.888 7.411 -14.031 1.00 93.44 100 SER A N 1
ATOM 808 C CA . SER A 1 100 ? 14.278 6.462 -14.959 1.00 93.44 100 SER A CA 1
ATOM 809 C C . SER A 1 100 ? 12.781 6.250 -14.702 1.00 93.44 100 SER A C 1
ATOM 811 O O . SER A 1 100 ? 12.256 6.538 -13.618 1.00 93.44 100 SER A O 1
ATOM 813 N N . VAL A 1 101 ? 12.076 5.699 -15.690 1.00 92.50 101 VAL A N 1
ATOM 814 C CA . VAL A 1 101 ? 10.685 5.247 -15.570 1.00 92.50 101 VAL A CA 1
ATOM 815 C C . VAL A 1 101 ? 10.539 4.275 -14.402 1.00 92.50 101 VAL A C 1
ATOM 817 O O . VAL A 1 101 ? 9.618 4.431 -13.606 1.00 92.50 101 VAL A O 1
ATOM 820 N N . GLY A 1 102 ? 11.464 3.324 -14.236 1.00 90.12 102 GLY A N 1
ATOM 821 C CA . GLY A 1 102 ? 11.408 2.367 -13.129 1.00 90.12 102 GLY A CA 1
ATOM 822 C C . GLY A 1 102 ? 11.506 3.029 -11.758 1.00 90.12 102 GLY A C 1
ATOM 823 O O . GLY A 1 102 ? 10.708 2.722 -10.870 1.00 90.12 102 GLY A O 1
ATOM 824 N N . MET A 1 103 ? 12.408 4.003 -11.600 1.00 91.62 103 MET A N 1
ATOM 825 C CA . MET A 1 103 ? 12.493 4.799 -10.369 1.00 91.62 103 MET A CA 1
ATOM 826 C C . MET A 1 103 ? 11.217 5.610 -10.131 1.00 91.62 103 MET A C 1
ATOM 828 O O . MET A 1 103 ? 10.734 5.693 -9.005 1.00 91.62 103 MET A O 1
ATOM 832 N N . THR A 1 104 ? 10.642 6.172 -11.193 1.00 93.38 104 THR A N 1
ATOM 833 C CA . THR A 1 104 ? 9.408 6.964 -11.122 1.00 93.38 104 THR A CA 1
ATOM 834 C C . THR A 1 104 ? 8.217 6.107 -10.707 1.00 93.38 104 THR A C 1
ATOM 836 O O . THR A 1 104 ? 7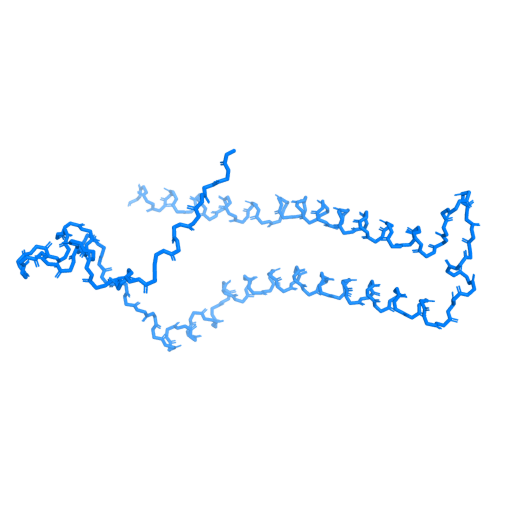.466 6.502 -9.821 1.00 93.38 104 THR A O 1
ATOM 839 N N . ILE A 1 105 ? 8.061 4.916 -11.291 1.00 92.19 105 ILE A N 1
ATOM 840 C CA . ILE A 1 105 ? 7.010 3.961 -10.920 1.00 92.19 105 ILE A CA 1
ATOM 841 C C . ILE A 1 105 ? 7.187 3.525 -9.466 1.00 92.19 105 ILE A C 1
ATOM 843 O O . ILE A 1 105 ? 6.220 3.571 -8.709 1.00 92.19 105 ILE A O 1
ATOM 847 N N . GLY A 1 106 ? 8.408 3.170 -9.050 1.00 90.19 106 GLY A N 1
ATOM 848 C CA . GLY A 1 106 ? 8.691 2.815 -7.657 1.00 90.19 106 GLY A CA 1
ATOM 849 C C . GLY A 1 106 ? 8.350 3.948 -6.682 1.00 90.19 106 GLY A C 1
ATOM 850 O O . GLY A 1 106 ? 7.720 3.717 -5.652 1.00 90.19 106 GLY A O 1
ATOM 851 N N . LEU A 1 107 ? 8.675 5.197 -7.024 1.00 92.56 107 LEU A N 1
ATOM 852 C CA . LEU A 1 107 ? 8.330 6.358 -6.200 1.00 92.56 107 LEU A CA 1
ATOM 853 C C . LEU A 1 107 ? 6.816 6.618 -6.171 1.00 92.56 107 LEU A C 1
ATOM 855 O O . LEU A 1 107 ? 6.242 6.911 -5.121 1.00 92.56 107 LEU A O 1
ATOM 859 N N . LEU A 1 108 ? 6.151 6.460 -7.314 1.00 92.38 108 LEU A N 1
ATOM 860 C CA . LEU A 1 108 ? 4.705 6.598 -7.434 1.00 92.38 108 LEU A CA 1
ATOM 861 C C . LEU A 1 108 ? 3.973 5.524 -6.621 1.00 92.38 108 LEU A C 1
ATOM 863 O O . LEU A 1 108 ? 2.932 5.824 -6.041 1.00 92.38 108 LEU A O 1
ATOM 867 N N . GLN A 1 109 ? 4.528 4.314 -6.486 1.00 91.38 109 GLN A N 1
ATOM 868 C CA . GLN A 1 109 ? 3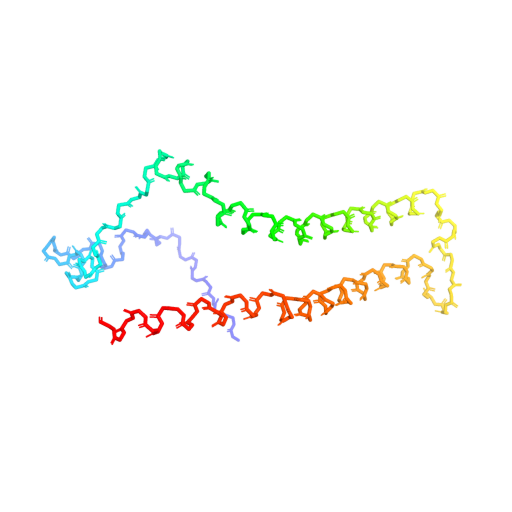.972 3.288 -5.598 1.00 91.38 109 GLN A CA 1
ATOM 869 C C . GLN A 1 109 ? 3.906 3.762 -4.143 1.00 91.38 109 GLN A C 1
ATOM 871 O O . GLN A 1 109 ? 2.884 3.542 -3.493 1.00 91.38 109 GLN A O 1
ATOM 876 N N . PHE A 1 110 ? 4.925 4.468 -3.640 1.00 89.25 110 PHE A N 1
ATOM 877 C CA . PHE A 1 110 ? 4.858 5.060 -2.300 1.00 89.25 110 PHE A CA 1
ATOM 878 C C . PHE A 1 110 ? 3.725 6.084 -2.200 1.00 89.25 110 PHE A C 1
ATOM 880 O O . PHE A 1 110 ? 2.900 5.994 -1.292 1.00 89.25 110 PHE A O 1
ATOM 887 N N . ALA A 1 111 ? 3.626 7.012 -3.156 1.00 90.69 111 ALA A N 1
ATOM 888 C CA . ALA A 1 111 ? 2.551 8.007 -3.177 1.00 90.69 111 ALA A CA 1
ATOM 889 C C . ALA A 1 111 ? 1.157 7.357 -3.213 1.00 90.69 111 ALA A C 1
ATOM 891 O O . ALA A 1 111 ? 0.248 7.793 -2.506 1.00 90.69 111 ALA A O 1
ATOM 892 N N . VAL A 1 112 ? 1.001 6.273 -3.977 1.00 86.31 112 VAL A N 1
ATOM 893 C CA . VAL A 1 112 ? -0.229 5.478 -4.038 1.00 86.31 112 VAL A CA 1
ATOM 894 C C . VAL A 1 112 ? -0.562 4.892 -2.666 1.00 86.31 112 VAL A C 1
ATOM 896 O O . VAL A 1 112 ? -1.688 5.062 -2.209 1.00 86.31 112 VAL A O 1
ATOM 899 N N . VAL A 1 113 ? 0.391 4.277 -1.958 1.00 85.12 113 VAL A N 1
ATOM 900 C CA . VAL A 1 113 ? 0.168 3.743 -0.596 1.00 85.12 113 VAL A CA 1
ATOM 901 C C . VAL A 1 113 ? -0.272 4.839 0.381 1.00 85.12 113 VAL A C 1
ATOM 903 O O . VAL A 1 113 ? -1.208 4.634 1.160 1.00 85.12 113 VAL A O 1
ATOM 906 N N . TYR A 1 114 ? 0.337 6.025 0.314 1.00 83.38 114 TYR A N 1
ATOM 907 C CA . TYR A 1 114 ? -0.082 7.169 1.128 1.00 83.38 114 TYR A CA 1
ATOM 908 C C . TYR A 1 114 ? -1.497 7.641 0.780 1.00 83.38 114 TYR A C 1
ATOM 910 O O . TYR A 1 114 ? -2.307 7.855 1.684 1.00 83.38 114 TYR A O 1
ATOM 918 N N . ALA A 1 115 ? -1.832 7.745 -0.508 1.00 85.06 115 ALA A N 1
ATOM 919 C CA . ALA A 1 115 ? -3.176 8.104 -0.954 1.00 85.06 115 ALA A CA 1
ATOM 920 C C . ALA A 1 115 ? -4.220 7.084 -0.475 1.00 85.06 115 ALA A C 1
ATOM 922 O O . ALA A 1 115 ? -5.271 7.470 0.036 1.00 85.06 115 ALA A O 1
ATOM 923 N N . TRP A 1 116 ? -3.912 5.787 -0.553 1.00 81.75 116 TRP A N 1
ATOM 924 C CA . TRP A 1 116 ? -4.762 4.722 -0.015 1.00 81.75 116 TRP A CA 1
ATOM 925 C C . TRP A 1 116 ? -4.953 4.839 1.492 1.00 81.75 116 TRP A C 1
ATOM 927 O O . TRP A 1 116 ? -6.081 4.737 1.967 1.00 81.75 116 TRP A O 1
ATOM 937 N N . THR A 1 117 ? -3.880 5.106 2.236 1.00 81.19 117 THR A N 1
ATOM 938 C CA . THR A 1 117 ? -3.943 5.324 3.688 1.00 81.19 117 THR A CA 1
ATOM 939 C C . THR A 1 117 ? -4.828 6.526 4.024 1.00 81.19 117 THR A C 1
ATOM 941 O O . THR A 1 117 ? -5.646 6.457 4.937 1.00 81.19 117 THR A O 1
ATOM 944 N N . PHE A 1 118 ? -4.738 7.610 3.252 1.00 80.56 118 PHE A N 1
ATOM 945 C CA . PHE A 1 118 ? -5.570 8.797 3.440 1.00 80.56 118 PHE A CA 1
ATOM 946 C C . PHE A 1 118 ? -7.052 8.532 3.135 1.00 80.56 118 PHE A C 1
ATOM 948 O O . PHE A 1 118 ? -7.927 8.867 3.937 1.00 80.56 118 PHE A O 1
ATOM 955 N N . ILE A 1 119 ? -7.345 7.877 2.005 1.00 80.81 119 ILE A N 1
ATOM 956 C CA . ILE A 1 119 ? -8.704 7.442 1.649 1.00 80.81 119 ILE A CA 1
ATOM 957 C C . ILE A 1 119 ? -9.259 6.517 2.738 1.00 80.81 119 ILE A C 1
ATOM 959 O O . ILE A 1 119 ? -10.423 6.657 3.116 1.00 80.81 119 ILE A O 1
ATOM 963 N N . TYR A 1 120 ? -8.425 5.622 3.275 1.00 72.69 120 TYR A N 1
ATOM 964 C CA . TYR A 1 120 ? -8.776 4.739 4.380 1.00 72.69 120 TYR A CA 1
ATOM 965 C C . TYR A 1 120 ? -9.153 5.512 5.641 1.00 72.69 120 TYR A C 1
ATOM 967 O O . TYR A 1 120 ? -10.254 5.301 6.138 1.00 72.69 120 TYR A O 1
ATOM 975 N N . VAL A 1 121 ? -8.296 6.406 6.144 1.00 74.25 121 VAL A N 1
ATOM 976 C CA . VAL A 1 121 ? -8.579 7.183 7.365 1.00 74.25 121 VAL A CA 1
ATOM 977 C C . VAL A 1 121 ? -9.888 7.956 7.204 1.00 74.25 121 VAL A C 1
ATOM 979 O O . VAL A 1 121 ? -10.754 7.917 8.073 1.00 74.25 121 VAL A O 1
ATOM 982 N N . ASN A 1 122 ? -10.100 8.572 6.042 1.00 75.44 122 ASN A N 1
ATOM 983 C CA . ASN A 1 122 ? -11.341 9.277 5.743 1.00 75.44 122 ASN A CA 1
ATOM 984 C C . ASN A 1 122 ? -12.570 8.343 5.668 1.00 75.44 122 ASN A C 1
ATOM 986 O O . ASN A 1 122 ? -13.657 8.714 6.113 1.00 75.44 122 ASN A O 1
ATOM 990 N N . PHE A 1 123 ? -12.429 7.130 5.125 1.00 69.25 123 PHE A N 1
ATOM 991 C CA . PHE A 1 123 ? -13.502 6.131 5.101 1.00 69.25 123 PHE A CA 1
ATOM 992 C C . PHE A 1 123 ? -13.799 5.571 6.498 1.00 69.25 123 PHE A C 1
ATOM 994 O O . PHE A 1 123 ? -14.969 5.425 6.854 1.00 69.25 123 PHE A O 1
ATOM 1001 N N . ALA A 1 124 ? -12.766 5.302 7.298 1.00 68.38 124 ALA A N 1
ATOM 1002 C CA . ALA A 1 124 ? -12.886 4.822 8.667 1.00 68.38 124 ALA A CA 1
ATOM 1003 C C . ALA A 1 124 ? -13.628 5.839 9.537 1.00 68.38 124 ALA A C 1
ATOM 1005 O O . ALA A 1 124 ? -14.654 5.501 10.125 1.00 68.38 124 ALA A O 1
ATOM 1006 N N . ASN A 1 125 ? -13.228 7.108 9.479 1.00 63.59 125 ASN A N 1
ATOM 1007 C CA . ASN A 1 125 ? -13.900 8.191 10.199 1.00 63.59 125 ASN A CA 1
ATOM 1008 C C . ASN A 1 125 ? -15.362 8.385 9.741 1.00 63.59 125 ASN A C 1
ATOM 1010 O O . ASN A 1 125 ? -16.208 8.847 10.496 1.00 63.59 125 ASN A O 1
ATOM 1014 N N . LYS A 1 126 ? -15.713 8.015 8.500 1.00 60.91 126 LYS A N 1
ATOM 1015 C CA . LYS A 1 126 ? -17.095 8.121 7.988 1.00 60.91 126 LYS A CA 1
ATOM 1016 C C . LYS A 1 126 ? -17.976 6.901 8.253 1.00 60.91 126 LYS A C 1
ATOM 1018 O O . LYS A 1 126 ? -19.200 7.027 8.193 1.00 60.91 126 LYS A O 1
ATOM 1023 N N . ARG A 1 127 ? -17.403 5.712 8.456 1.00 61.34 127 ARG A N 1
ATOM 1024 C CA . ARG A 1 127 ? -18.155 4.442 8.525 1.00 61.34 127 ARG A CA 1
ATOM 1025 C C . ARG A 1 127 ? -17.995 3.693 9.844 1.00 61.34 127 ARG A C 1
ATOM 1027 O O . ARG A 1 127 ? -18.930 2.993 10.213 1.00 61.34 127 ARG A O 1
ATOM 1034 N N . LEU A 1 128 ? -16.869 3.841 10.543 1.00 56.00 128 LEU A N 1
ATOM 1035 C CA . LEU A 1 128 ? -16.619 3.219 11.847 1.00 56.00 128 LEU A CA 1
ATOM 1036 C C . LEU A 1 128 ? -17.012 4.133 13.020 1.00 56.00 128 LEU A C 1
ATOM 1038 O O . LEU A 1 128 ? -17.646 3.648 13.955 1.00 56.00 128 LEU A O 1
ATOM 1042 N N . ASP A 1 129 ? -16.762 5.444 12.941 1.00 55.12 129 ASP A N 1
ATOM 1043 C CA . ASP A 1 129 ? -17.156 6.393 14.002 1.00 55.12 129 ASP A CA 1
ATOM 1044 C C . ASP A 1 129 ? -18.671 6.523 14.276 1.00 55.12 129 ASP A C 1
ATOM 1046 O O . ASP A 1 129 ? -19.062 6.637 15.441 1.00 55.12 129 ASP A O 1
ATOM 1050 N N . PRO A 1 130 ? -19.590 6.456 13.289 1.00 54.22 130 PRO A N 1
ATOM 1051 C CA . PRO A 1 130 ? -21.020 6.466 13.614 1.00 54.22 130 PRO A CA 1
ATOM 1052 C C . PRO A 1 130 ? -21.477 5.196 14.356 1.00 54.22 130 PRO A C 1
ATOM 1054 O O . PRO A 1 130 ? -22.467 5.234 15.088 1.00 54.22 130 PRO A O 1
ATOM 1057 N N . VAL A 1 131 ? -20.756 4.078 14.211 1.00 55.72 131 VAL A N 1
ATOM 1058 C CA . VAL A 1 131 ? -21.064 2.815 14.902 1.00 55.72 131 VAL A CA 1
ATOM 1059 C C . VAL A 1 131 ? -20.583 2.864 16.355 1.00 55.72 131 VAL A C 1
ATOM 1061 O O . VAL A 1 131 ? -21.310 2.443 17.256 1.00 55.72 131 VAL A O 1
ATOM 1064 N N . SER A 1 132 ? -19.410 3.448 16.611 1.00 50.19 132 SER A N 1
ATOM 1065 C CA . SER A 1 132 ? -18.891 3.655 17.969 1.00 50.19 132 SER A CA 1
ATOM 1066 C C . SER A 1 132 ? -19.695 4.707 18.745 1.00 50.19 132 SER A C 1
ATOM 1068 O O . SER A 1 132 ? -19.959 4.510 19.932 1.00 50.19 132 SER A O 1
ATOM 1070 N N . GLY A 1 133 ? -20.185 5.764 18.084 1.00 55.94 133 GLY A N 1
ATOM 1071 C CA . GLY A 1 133 ? -21.068 6.766 18.696 1.00 55.94 133 GLY A CA 1
ATOM 1072 C C . GLY A 1 133 ? -22.451 6.226 19.091 1.00 55.94 133 GLY A C 1
ATOM 1073 O O . GLY A 1 133 ? -22.988 6.589 20.141 1.00 55.94 133 GLY A O 1
ATOM 1074 N N . ALA A 1 134 ? -23.026 5.322 18.294 1.00 57.12 134 ALA A N 1
ATOM 1075 C CA . ALA A 1 134 ? -24.305 4.683 18.611 1.00 57.12 134 ALA A CA 1
ATOM 1076 C C . ALA A 1 134 ? -24.186 3.673 19.768 1.00 57.12 134 ALA A C 1
ATOM 1078 O O . ALA A 1 134 ? -25.084 3.589 20.610 1.00 57.12 134 ALA A O 1
ATOM 1079 N N . LEU A 1 135 ? -23.071 2.937 19.844 1.00 55.03 135 LEU A N 1
ATOM 1080 C CA . LEU A 1 135 ? -22.819 1.967 20.912 1.00 55.03 135 LEU A CA 1
ATOM 1081 C C . LEU A 1 135 ? -22.463 2.652 22.242 1.00 55.03 135 LEU A C 1
ATOM 1083 O O . LEU A 1 135 ? -22.984 2.254 23.284 1.00 55.03 135 LEU A O 1
ATOM 1087 N N . ARG A 1 136 ? -21.669 3.735 22.209 1.00 55.38 136 ARG A N 1
ATOM 1088 C CA . ARG A 1 136 ? -21.366 4.573 23.386 1.00 55.38 136 ARG A CA 1
ATOM 1089 C C . ARG A 1 136 ? -22.640 5.155 24.000 1.00 55.38 136 ARG A C 1
ATOM 1091 O O . ARG A 1 136 ? -22.849 5.002 25.196 1.00 55.38 136 ARG A O 1
ATOM 1098 N N . ASN A 1 137 ? -23.535 5.708 23.178 1.00 58.53 137 ASN A N 1
ATOM 1099 C CA . ASN A 1 137 ? -24.823 6.235 23.643 1.00 58.53 137 ASN A CA 1
ATOM 1100 C C . ASN A 1 137 ? -25.736 5.162 24.257 1.00 58.53 137 ASN A C 1
ATOM 1102 O O . ASN A 1 137 ? -26.511 5.456 25.164 1.00 58.53 137 ASN A O 1
ATOM 1106 N N . LYS A 1 138 ? -25.675 3.918 23.767 1.00 59.44 138 LYS A N 1
ATOM 1107 C CA . LYS A 1 138 ? -26.422 2.796 24.355 1.00 59.44 138 LYS A CA 1
ATOM 1108 C C . LYS A 1 138 ? -25.849 2.369 25.709 1.00 59.44 138 LYS A C 1
ATOM 1110 O O . LYS A 1 138 ? -26.624 2.091 26.617 1.00 59.44 138 LYS A O 1
ATOM 1115 N N . LEU A 1 139 ? -24.524 2.348 25.850 1.00 57.56 139 LEU A N 1
ATOM 1116 C CA . LEU A 1 139 ? -23.845 2.005 27.103 1.00 57.56 139 LEU A CA 1
ATOM 1117 C C . LEU A 1 139 ? -24.014 3.098 28.169 1.00 57.56 139 LEU A C 1
ATOM 1119 O O . LEU A 1 139 ? -24.297 2.780 29.319 1.00 57.56 139 LEU A O 1
ATOM 1123 N N . GLU A 1 140 ? -23.933 4.376 27.793 1.00 57.25 140 GLU A N 1
ATOM 1124 C CA . GLU A 1 140 ? -24.147 5.501 28.716 1.00 57.25 140 GLU A CA 1
ATOM 1125 C C . GLU A 1 140 ? -25.597 5.598 29.202 1.00 57.25 140 GLU A C 1
ATOM 1127 O O . GLU A 1 140 ? -25.829 5.895 30.369 1.00 57.25 140 GLU A O 1
ATOM 1132 N N . LYS A 1 141 ? -26.581 5.280 28.351 1.00 56.09 141 LYS A N 1
ATOM 1133 C CA . LYS A 1 141 ? -27.994 5.234 28.762 1.00 56.09 141 LYS A CA 1
ATOM 1134 C C . LYS A 1 141 ? -28.349 3.998 29.592 1.00 56.09 141 LYS A C 1
ATOM 1136 O O . LYS A 1 141 ? -29.271 4.072 30.393 1.00 56.09 141 LYS A O 1
ATOM 1141 N N . GLY A 1 142 ? -27.642 2.881 29.411 1.00 52.03 142 GLY A N 1
ATOM 1142 C CA . GLY A 1 142 ? -27.830 1.664 30.210 1.00 52.03 142 GLY A CA 1
ATOM 1143 C C . GLY A 1 142 ? -27.147 1.707 31.581 1.00 52.03 142 GLY A C 1
ATOM 1144 O O . GLY A 1 142 ? -27.599 1.035 32.495 1.00 52.03 142 GLY A O 1
ATOM 1145 N N . ALA A 1 143 ? -26.092 2.512 31.740 1.00 49.3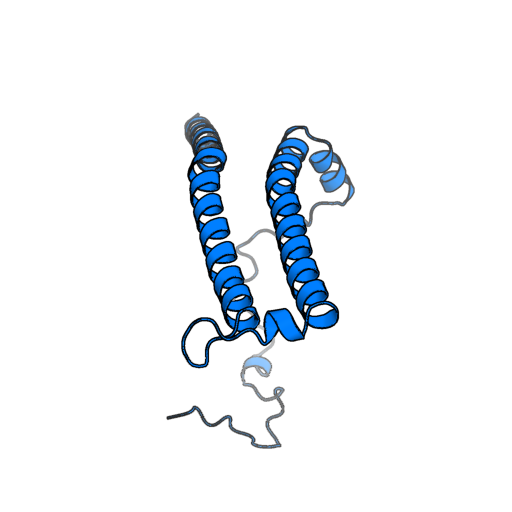4 143 ALA A N 1
ATOM 1146 C CA . ALA A 1 143 ? -25.398 2.714 33.016 1.00 49.34 143 ALA A CA 1
ATOM 1147 C C . ALA A 1 143 ? -26.064 3.764 33.933 1.00 49.34 143 ALA A C 1
ATOM 1149 O O . ALA A 1 143 ? -25.615 3.963 35.058 1.00 49.34 143 ALA A O 1
ATOM 1150 N N . GLN A 1 144 ? -27.107 4.449 33.449 1.00 44.94 144 GLN A N 1
ATOM 1151 C CA . GLN A 1 144 ? -27.898 5.435 34.201 1.00 44.94 144 GLN A CA 1
ATOM 1152 C C . GLN A 1 144 ? -29.295 4.917 34.602 1.00 44.94 144 GLN A C 1
ATOM 1154 O O . GLN A 1 144 ? -30.108 5.705 35.085 1.00 44.94 144 GLN A O 1
ATOM 1159 N N . ALA A 1 145 ? -29.584 3.630 34.377 1.00 39.03 145 ALA A N 1
ATOM 1160 C CA . ALA A 1 145 ? -30.852 2.980 34.715 1.00 39.03 145 ALA A CA 1
ATOM 1161 C C . ALA A 1 145 ? -30.704 2.036 35.914 1.00 39.03 145 ALA A C 1
ATOM 1163 O O . ALA A 1 145 ? -29.661 1.348 35.990 1.00 39.03 145 ALA A O 1
#

pLDDT: mean 72.1, std 15.06, range [39.03, 95.81]

Sequence (145 aa):
MTPQRDQSPDKTWEDETEFHLPEDHWPLPELVHTEKPHAAPSNESFVAVSKTEEYQNLRSTFRKFAFPMTVAGLVSYFTFVLLSIYAVDFMATPLFGSLSVGMTIGLLQFAVVYAWTFIYVNFANKRLDPVSGALRNKLEKGAQA

Secondary structure (DSSP, 8-state):
--------TT--TT-STTTTS-TT-SS-HHHHSSS----PPPHHHHHHHHTSHHHHHHHHHHHHHHHHHHHHHHHHHHHHHHHHHH-HHHHH-EEETTEEHHHHHHHHHHHHHHHHHHHHHHHHHHHTHHHHHHHHHHHHHHTT-

Foldseek 3Di:
DPPPPDPDPPPPVCPPVVNVPPPPPPDDPCPPPVDDPDPDDDVVNVVVVCPDPVVVVVVVVVCVPVVVVVVVVVVLVCVLVCCVPPVVVQQCCDDDDNQHPSNVSVVVVVVVVVVVVVVVVVVCCVPVVVVVVVVVVVVVVVVVD

Radius of gyration: 27.85 Å; chains: 1; bounding box: 62×37×74 Å